Protein AF-A0A8X7XSI8-F1 (afdb_monomer_lite)

Foldseek 3Di:
DFPQVVVVVVVCVVPDPPPDDDDPPPPDPVLLVVLVVLLVDPCNLVVLLPDDLVSLLSNLVNCLVRRVLVSVLSSLVSDDDDPVSLVVVLVSCVVSVNLVVSLVSCVVNDPVVVVCVVPPDDPPVNVSVVVSSCSSVVD

Radius of gyration: 17.67 Å; chains: 1; bounding box: 54×29×42 Å

Sequence (139 aa):
MSGFFRDTLRGREQGVVMQSVEISDCDDVEVYLETLVLMYSHDLKRRLMDEDVSRVLALLKVSADIMFETGIESCLEAIPWSEDEEEKVVTQLSQLQLCDLAAEVLQRDHPWKIWSKEMKGTGDGEEKSLVWFSRVAGL

Structure (mmCIF, N/CA/C/O backbone):
data_AF-A0A8X7XSI8-F1
#
_entry.id   AF-A0A8X7XSI8-F1
#
loop_
_atom_site.group_PDB
_atom_site.id
_atom_site.type_symbol
_atom_site.label_atom_id
_atom_site.label_alt_id
_atom_site.label_comp_id
_atom_site.label_asym_id
_atom_site.label_entity_id
_atom_site.label_seq_id
_atom_site.pdbx_PDB_ins_code
_atom_site.Cartn_x
_atom_site.Cartn_y
_atom_site.Cartn_z
_atom_site.occupancy
_atom_site.B_iso_or_equiv
_atom_site.auth_seq_id
_atom_site.auth_comp_id
_atom_site.auth_asym_id
_atom_site.auth_atom_id
_atom_site.pdbx_PDB_model_num
ATOM 1 N N . MET A 1 1 ? -2.121 -6.749 11.995 1.00 72.31 1 MET A N 1
ATOM 2 C CA . MET A 1 1 ? -3.476 -6.170 12.183 1.00 72.31 1 MET A CA 1
ATOM 3 C C . MET A 1 1 ? -3.342 -4.660 12.087 1.00 72.31 1 MET A C 1
ATOM 5 O O . MET A 1 1 ? -2.449 -4.139 12.745 1.00 72.31 1 MET A O 1
ATOM 9 N N . SER A 1 2 ? -4.158 -3.992 11.266 1.00 89.31 2 SER A N 1
ATOM 10 C CA . SER A 1 2 ? -3.971 -2.566 10.949 1.00 89.31 2 SER A CA 1
ATOM 11 C C . SER A 1 2 ? -4.176 -1.652 12.168 1.00 89.31 2 SER A C 1
ATOM 13 O O . SER A 1 2 ? -4.970 -1.967 13.064 1.00 89.31 2 SER A O 1
ATOM 15 N N . GLY A 1 3 ? -3.430 -0.548 12.221 1.00 88.56 3 GLY A N 1
ATOM 16 C CA . GLY A 1 3 ? -3.555 0.498 13.237 1.00 88.56 3 GLY A CA 1
ATOM 17 C C . GLY A 1 3 ? -4.926 1.171 13.212 1.00 88.56 3 GLY A C 1
ATOM 18 O O . GLY A 1 3 ? -5.550 1.307 14.260 1.00 88.56 3 GLY A O 1
ATOM 19 N N . PHE A 1 4 ? -5.459 1.455 12.018 1.00 88.31 4 PHE A N 1
ATOM 20 C CA . PHE A 1 4 ? -6.766 2.099 11.846 1.00 88.31 4 PHE A CA 1
ATOM 21 C C . PHE A 1 4 ? -7.876 1.331 12.566 1.00 88.31 4 PHE A C 1
ATOM 23 O O . PHE A 1 4 ? -8.521 1.861 13.468 1.00 88.31 4 PHE A O 1
ATOM 30 N N . PHE A 1 5 ? -8.043 0.041 12.251 1.00 87.88 5 PHE A N 1
ATOM 31 C CA . PHE A 1 5 ? -9.082 -0.769 12.887 1.00 87.88 5 PHE A CA 1
ATOM 32 C C . PHE A 1 5 ? -8.853 -0.932 14.387 1.00 87.88 5 PHE A C 1
ATOM 34 O O . PHE A 1 5 ? -9.814 -0.988 15.152 1.00 87.88 5 PHE A O 1
ATOM 41 N N . ARG A 1 6 ? -7.593 -1.002 14.827 1.00 88.56 6 ARG A N 1
ATOM 42 C CA . ARG A 1 6 ? -7.248 -1.092 16.249 1.00 88.56 6 ARG A CA 1
ATOM 43 C C . ARG A 1 6 ? -7.723 0.143 17.008 1.00 88.56 6 ARG A C 1
ATOM 45 O O . ARG A 1 6 ? -8.341 -0.004 18.061 1.00 88.56 6 ARG A O 1
ATOM 52 N N . ASP A 1 7 ? -7.494 1.327 16.456 1.00 86.50 7 ASP A N 1
ATOM 53 C CA . ASP A 1 7 ? -7.888 2.592 17.070 1.00 86.50 7 ASP A CA 1
ATOM 54 C C . ASP A 1 7 ? -9.405 2.793 17.020 1.00 86.50 7 ASP A C 1
ATOM 56 O O . ASP A 1 7 ? -10.019 3.117 18.042 1.00 86.50 7 ASP A O 1
ATOM 60 N N . THR A 1 8 ? -10.039 2.484 15.883 1.00 81.75 8 THR A N 1
ATOM 61 C CA . THR A 1 8 ? -11.502 2.515 15.746 1.00 81.75 8 THR A CA 1
ATOM 62 C C . THR A 1 8 ? -12.183 1.571 16.741 1.00 81.75 8 THR A C 1
ATOM 64 O O . THR A 1 8 ? -13.152 1.950 17.400 1.00 81.75 8 THR A O 1
ATOM 67 N N . LEU A 1 9 ? -11.670 0.347 16.904 1.00 78.00 9 LEU A N 1
ATOM 68 C CA . LEU A 1 9 ? -12.235 -0.634 17.834 1.00 78.00 9 LEU A CA 1
ATOM 69 C C . LEU A 1 9 ? -11.950 -0.296 19.299 1.00 78.00 9 LEU A C 1
ATOM 71 O O . LEU A 1 9 ? -12.745 -0.664 20.159 1.00 78.00 9 LEU A O 1
ATOM 75 N N . ARG A 1 10 ? -10.860 0.409 19.610 1.00 76.75 10 ARG A N 1
ATOM 76 C CA . ARG A 1 10 ? -10.529 0.821 20.982 1.00 76.75 10 ARG A CA 1
ATOM 77 C C . ARG A 1 10 ? -11.396 1.983 21.475 1.00 76.75 10 ARG A C 1
ATOM 79 O O . ARG A 1 10 ? -11.729 2.028 22.657 1.00 76.75 10 ARG A O 1
ATOM 86 N N . GLY A 1 11 ? -11.878 2.851 20.579 1.00 64.69 11 GLY A N 1
ATOM 87 C CA . GLY A 1 11 ? -12.910 3.854 20.898 1.00 64.69 11 GLY A CA 1
ATOM 88 C C . GLY A 1 11 ? -14.207 3.256 21.480 1.00 64.69 11 GLY A C 1
ATOM 89 O O . GLY A 1 11 ? -14.965 3.940 22.166 1.00 64.69 11 GLY A O 1
ATOM 90 N N . ARG A 1 12 ? -14.425 1.949 21.286 1.00 61.91 12 ARG A N 1
ATOM 91 C CA . ARG A 1 12 ? -15.558 1.168 21.805 1.00 61.91 12 ARG A CA 1
ATOM 92 C C . ARG A 1 12 ? -15.554 0.998 23.328 1.00 61.91 12 ARG A C 1
ATOM 94 O O . ARG A 1 12 ? -16.616 0.792 23.912 1.00 61.91 12 ARG A O 1
ATOM 101 N N . GLU A 1 13 ? -14.397 1.117 23.986 1.00 55.78 13 GLU A N 1
ATOM 102 C CA . GLU A 1 13 ? -14.278 0.997 25.451 1.00 55.78 13 GLU A CA 1
ATOM 103 C C . GLU A 1 13 ? -14.940 2.169 26.208 1.00 55.78 13 GLU A C 1
ATOM 105 O O . GLU A 1 13 ? -15.130 2.090 27.419 1.00 55.78 13 GLU A O 1
ATOM 110 N N . GLN A 1 14 ? -15.368 3.226 25.502 1.00 60.00 14 GLN A N 1
ATOM 111 C CA . GLN A 1 14 ? -16.058 4.397 26.066 1.00 60.00 14 GLN A CA 1
ATOM 112 C C . GLN A 1 14 ? -17.600 4.334 25.969 1.00 60.00 14 GLN A C 1
ATOM 114 O O . GLN A 1 14 ? -18.277 5.322 26.242 1.00 60.00 14 GLN A O 1
ATOM 119 N N . GLY A 1 15 ? -18.182 3.176 25.625 1.00 58.47 15 GLY A N 1
ATOM 120 C CA . GLY A 1 15 ? -19.627 2.921 25.761 1.00 58.47 15 GLY A CA 1
ATOM 121 C C . GLY A 1 15 ? -20.488 3.151 24.512 1.00 58.47 15 GLY A C 1
ATOM 122 O O . GLY A 1 15 ? -21.701 2.958 24.576 1.00 58.47 15 GLY A O 1
ATOM 123 N N . VAL A 1 16 ? -19.892 3.489 23.364 1.00 58.94 16 VAL A N 1
ATOM 124 C CA . VAL A 1 16 ? -20.581 3.508 22.061 1.00 58.94 16 VAL A CA 1
ATOM 125 C C . VAL A 1 16 ? -20.194 2.254 21.279 1.00 58.94 16 VAL A C 1
ATOM 127 O O . VAL A 1 16 ? -19.040 2.072 20.893 1.00 58.94 16 VAL A O 1
ATOM 130 N N . VAL A 1 17 ? -21.154 1.356 21.041 1.00 59.78 17 VAL A N 1
ATOM 131 C CA . VAL A 1 17 ? -20.936 0.176 20.193 1.00 59.78 17 VAL A CA 1
ATOM 132 C C . VAL A 1 17 ? -21.081 0.597 18.735 1.00 59.78 17 VAL A C 1
ATOM 134 O O . VAL A 1 17 ? -22.171 0.560 18.173 1.00 59.78 17 VAL A O 1
ATOM 137 N N . MET A 1 18 ? -19.976 0.994 18.113 1.00 60.19 18 MET A N 1
ATOM 138 C CA . MET A 1 18 ? -19.922 1.169 16.664 1.00 60.19 18 MET A CA 1
ATOM 139 C C . MET A 1 18 ? -19.936 -0.231 16.020 1.00 60.19 18 MET A C 1
ATOM 141 O O . MET A 1 18 ? -18.991 -1.002 16.177 1.00 60.19 18 MET A O 1
ATOM 145 N N . GLN A 1 19 ? -21.056 -0.613 15.392 1.00 68.94 19 GLN A N 1
ATOM 146 C CA . GLN A 1 19 ? -21.213 -1.912 14.710 1.00 68.94 19 GLN A CA 1
ATOM 147 C C . GLN A 1 19 ? -20.704 -1.897 13.261 1.00 68.94 19 GLN A C 1
ATOM 149 O O . GLN A 1 19 ? -20.632 -2.947 12.628 1.00 68.94 19 GLN A O 1
ATOM 154 N N . SER A 1 20 ? -20.345 -0.723 12.748 1.00 75.19 20 SER A N 1
ATOM 155 C CA . SER A 1 20 ? -19.885 -0.503 11.380 1.00 75.19 20 SER A CA 1
ATOM 156 C C . SER A 1 20 ? -18.744 0.509 11.365 1.00 75.19 20 SER A C 1
ATOM 158 O O . SER A 1 20 ? -18.755 1.464 12.142 1.00 75.19 20 SER A O 1
ATOM 160 N N . VAL A 1 21 ? -17.785 0.303 10.466 1.00 81.88 21 VAL A N 1
ATOM 161 C CA . VAL A 1 21 ? -16.707 1.251 10.167 1.00 81.88 21 VAL A CA 1
ATOM 162 C C . VAL A 1 21 ? -16.934 1.752 8.748 1.00 81.88 21 VAL A C 1
ATOM 164 O O . VAL A 1 21 ? -17.107 0.944 7.838 1.00 81.88 21 VAL A O 1
ATOM 167 N N . GLU A 1 22 ? -16.994 3.069 8.581 1.00 85.19 22 GLU A N 1
ATOM 168 C CA . GLU A 1 22 ? -17.127 3.715 7.277 1.00 85.19 22 GLU A CA 1
ATOM 169 C C . GLU A 1 22 ? -15.743 4.097 6.749 1.00 85.19 22 GLU A C 1
ATOM 171 O O . GLU A 1 22 ? -14.881 4.529 7.515 1.00 85.19 22 GLU A O 1
ATOM 176 N N . ILE A 1 23 ? -15.537 3.920 5.444 1.00 85.69 23 ILE A N 1
ATOM 177 C CA . ILE A 1 23 ? -14.312 4.300 4.738 1.00 85.69 23 ILE A CA 1
ATOM 178 C C . ILE A 1 23 ? -14.718 5.363 3.723 1.00 85.69 23 ILE A C 1
ATOM 180 O O . ILE A 1 23 ? -15.297 5.045 2.686 1.00 85.69 23 ILE A O 1
ATOM 184 N N . SER A 1 24 ? -14.480 6.625 4.065 1.00 78.75 24 SER A N 1
ATOM 185 C CA . SER A 1 24 ? -14.989 7.767 3.299 1.00 78.75 24 SER A CA 1
ATOM 186 C C . SER A 1 24 ? -14.185 8.066 2.027 1.00 78.75 24 SER A C 1
ATOM 188 O O . SER A 1 24 ? -14.763 8.558 1.064 1.00 78.75 24 SER A O 1
ATOM 190 N N . ASP A 1 25 ? -12.901 7.699 1.987 1.00 80.56 25 ASP A N 1
ATOM 191 C CA . ASP A 1 25 ? -11.973 7.992 0.882 1.00 80.56 25 ASP A CA 1
ATOM 192 C C . ASP A 1 25 ? -11.554 6.712 0.127 1.00 80.56 25 ASP A C 1
ATOM 194 O O . ASP A 1 25 ? -10.377 6.449 -0.113 1.00 80.56 25 ASP A O 1
ATOM 198 N N . CYS A 1 26 ? -12.523 5.851 -0.203 1.00 88.38 26 CYS A N 1
ATOM 199 C CA . CYS A 1 26 ? -12.268 4.620 -0.957 1.00 88.38 26 CYS A CA 1
ATOM 200 C C . CYS A 1 26 ? -12.367 4.871 -2.469 1.00 88.38 26 CYS A C 1
ATOM 202 O O . CYS A 1 26 ? -13.460 4.851 -3.036 1.00 88.38 26 CYS A O 1
ATOM 204 N N . ASP A 1 27 ? -11.221 5.082 -3.118 1.00 87.38 27 ASP A N 1
ATOM 205 C CA . ASP A 1 27 ? -11.154 5.285 -4.574 1.00 87.38 27 ASP A CA 1
ATOM 206 C C . ASP A 1 27 ? -11.436 3.998 -5.368 1.00 87.38 27 ASP A C 1
ATOM 208 O O . ASP A 1 27 ? -12.035 4.038 -6.443 1.00 87.38 27 ASP A O 1
ATOM 212 N N . ASP A 1 28 ? -11.000 2.851 -4.842 1.00 93.00 28 ASP A N 1
ATOM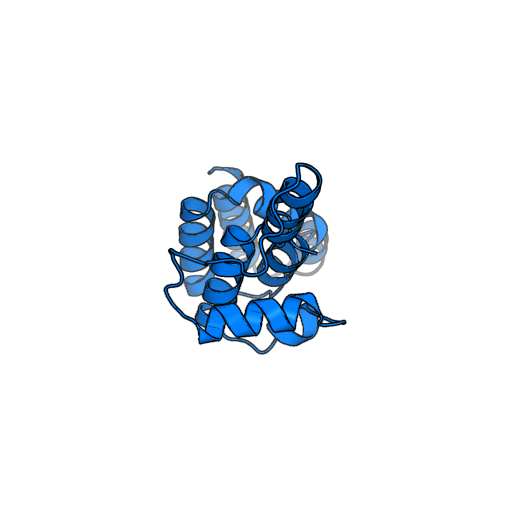 213 C CA . ASP A 1 28 ? -11.125 1.543 -5.484 1.00 93.00 28 ASP A CA 1
ATOM 214 C C . ASP A 1 28 ? -11.483 0.471 -4.444 1.00 93.00 28 ASP A C 1
ATOM 216 O O . ASP A 1 28 ? -10.674 0.065 -3.601 1.00 93.00 28 ASP A O 1
ATOM 220 N N . VAL A 1 29 ? -12.730 0.004 -4.516 1.00 93.56 29 VAL A N 1
ATOM 221 C CA . VAL A 1 29 ? -13.276 -1.002 -3.599 1.00 93.56 29 VAL A CA 1
ATOM 222 C C . VAL A 1 29 ? -12.605 -2.362 -3.794 1.00 93.56 29 VAL A C 1
ATOM 224 O O . VAL A 1 29 ? -12.446 -3.102 -2.823 1.00 93.56 29 VAL A O 1
ATOM 227 N N . GLU A 1 30 ? -12.185 -2.710 -5.011 1.00 95.00 30 GLU A N 1
ATOM 228 C CA . GLU A 1 30 ? -11.542 -3.997 -5.286 1.00 95.00 30 GLU A CA 1
ATOM 229 C C . GLU A 1 30 ? -10.141 -4.049 -4.671 1.00 95.00 30 GLU A C 1
ATOM 231 O O . GLU A 1 30 ? -9.785 -5.041 -4.034 1.00 95.00 30 GLU A O 1
ATOM 236 N N . VAL A 1 31 ? -9.368 -2.964 -4.788 1.00 95.56 31 VAL A N 1
ATOM 237 C CA . VAL A 1 31 ? -8.065 -2.821 -4.109 1.00 95.56 31 VAL A CA 1
ATOM 238 C C . VAL A 1 31 ? -8.243 -2.861 -2.591 1.00 95.56 31 VAL A C 1
ATOM 240 O O . VAL A 1 31 ? -7.462 -3.508 -1.885 1.00 95.56 31 VAL A O 1
ATOM 243 N N . TYR A 1 32 ? -9.288 -2.207 -2.073 1.00 94.88 32 TYR A N 1
ATOM 244 C CA . TYR A 1 32 ? -9.556 -2.192 -0.639 1.00 94.88 32 TYR A CA 1
ATOM 245 C C . TYR A 1 32 ? -9.878 -3.584 -0.100 1.00 94.88 32 TYR A C 1
ATOM 247 O O . TYR A 1 32 ? -9.269 -4.044 0.869 1.00 94.88 32 TYR A O 1
ATOM 255 N N . LEU A 1 33 ? -10.805 -4.285 -0.754 1.00 94.44 33 LEU A N 1
ATOM 256 C CA . LEU A 1 33 ? -11.160 -5.654 -0.396 1.00 94.44 33 LEU A CA 1
ATOM 257 C C . LEU A 1 33 ? -9.956 -6.586 -0.505 1.00 94.44 33 LEU A C 1
ATOM 259 O O . LEU A 1 33 ? -9.745 -7.404 0.389 1.00 94.44 33 LEU A O 1
ATOM 263 N N . GLU A 1 34 ? -9.138 -6.449 -1.547 1.00 95.00 34 GLU A N 1
ATOM 264 C CA . GLU A 1 34 ? -7.924 -7.249 -1.652 1.00 95.00 34 GLU A CA 1
ATOM 265 C C . GLU A 1 34 ? -6.953 -6.971 -0.502 1.00 95.00 34 GLU A C 1
ATOM 267 O O . GLU A 1 34 ? -6.425 -7.917 0.084 1.00 95.00 34 GLU A O 1
ATOM 272 N N . THR A 1 35 ? -6.775 -5.709 -0.110 1.00 95.62 35 THR A N 1
ATOM 273 C CA . THR A 1 35 ? -5.946 -5.351 1.048 1.00 95.62 35 THR A CA 1
ATOM 274 C C . THR A 1 35 ? -6.467 -6.000 2.330 1.00 95.62 35 THR A C 1
ATOM 276 O O . THR A 1 35 ? -5.685 -6.547 3.111 1.00 95.62 35 THR A O 1
ATOM 279 N N . LEU A 1 36 ? -7.789 -6.048 2.529 1.00 94.06 36 LEU A N 1
ATOM 280 C CA . LEU A 1 36 ? -8.371 -6.791 3.649 1.00 94.06 36 LEU A CA 1
ATOM 281 C C . LEU A 1 36 ? -8.043 -8.285 3.575 1.00 94.06 36 LEU A C 1
ATOM 283 O O . LEU A 1 36 ? -7.710 -8.879 4.595 1.00 94.06 36 LEU A O 1
ATOM 287 N N . VAL A 1 37 ? -8.088 -8.905 2.394 1.00 93.75 37 VAL A N 1
ATOM 288 C CA . VAL A 1 37 ? -7.690 -10.315 2.229 1.00 93.75 37 VAL A CA 1
ATOM 289 C C . VAL A 1 37 ? -6.191 -10.498 2.505 1.00 93.75 37 VAL A C 1
ATOM 291 O O . VAL A 1 37 ? -5.790 -11.484 3.131 1.00 93.75 37 VAL A O 1
ATOM 294 N N . LEU A 1 38 ? -5.348 -9.549 2.088 1.00 93.19 38 LEU A N 1
ATOM 295 C CA . LEU A 1 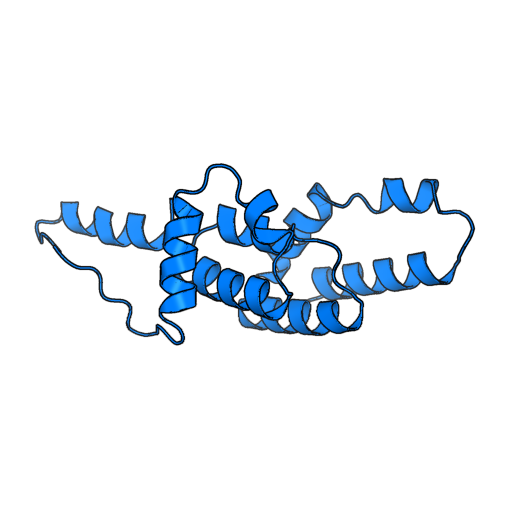38 ? -3.916 -9.545 2.392 1.00 93.19 38 LEU A CA 1
ATOM 296 C C . LEU A 1 38 ? -3.671 -9.529 3.904 1.00 93.19 38 LEU A C 1
ATOM 298 O O . LEU A 1 38 ? -2.862 -10.316 4.384 1.00 93.19 38 LEU A O 1
ATOM 302 N N . MET A 1 39 ? -4.434 -8.762 4.686 1.00 93.94 39 MET A N 1
ATOM 303 C CA . MET A 1 39 ? -4.292 -8.729 6.151 1.00 93.94 39 MET A CA 1
ATOM 304 C C . MET A 1 39 ? -4.448 -10.095 6.845 1.00 93.94 39 MET A C 1
ATOM 306 O O . MET A 1 39 ? -3.956 -10.260 7.963 1.00 93.94 39 MET A O 1
ATOM 310 N N . TYR A 1 40 ? -5.119 -11.059 6.208 1.00 91.50 40 TYR A N 1
ATOM 311 C CA . TYR A 1 40 ? -5.282 -12.433 6.703 1.00 91.50 40 TYR A CA 1
ATOM 312 C C . TYR A 1 40 ? -4.432 -13.459 5.940 1.00 91.50 40 TYR A C 1
ATOM 314 O O . TYR A 1 40 ? -4.517 -14.659 6.205 1.00 91.50 40 TYR A O 1
ATOM 322 N N . SER A 1 41 ? -3.617 -13.012 4.985 1.00 90.94 41 SER A N 1
ATOM 323 C CA . SER A 1 41 ? -2.750 -13.879 4.195 1.00 90.94 41 SER A CA 1
ATOM 324 C C . SER A 1 41 ? -1.516 -14.290 5.002 1.00 90.94 41 SER A C 1
ATOM 326 O O . SER A 1 41 ? -0.875 -13.469 5.649 1.00 90.94 41 SER A O 1
ATOM 328 N N . HIS A 1 42 ? -1.168 -15.577 4.947 1.00 87.75 42 HIS A N 1
ATOM 329 C CA . HIS A 1 42 ? -0.011 -16.128 5.665 1.00 87.75 42 HIS A CA 1
ATOM 330 C C . HIS A 1 42 ? 1.331 -15.798 4.982 1.00 87.75 42 HIS A C 1
ATOM 332 O O . HIS A 1 42 ? 2.378 -15.852 5.618 1.00 87.75 42 HIS A O 1
ATOM 338 N N . ASP A 1 43 ? 1.311 -15.484 3.685 1.00 88.88 43 ASP A N 1
ATOM 339 C CA . ASP A 1 43 ? 2.506 -15.185 2.891 1.00 88.88 43 ASP A CA 1
ATOM 340 C C . ASP A 1 43 ? 2.209 -14.037 1.916 1.00 88.88 43 ASP A C 1
ATOM 342 O O . ASP A 1 43 ? 1.746 -14.243 0.793 1.00 88.88 43 ASP A O 1
ATOM 346 N N . LEU A 1 44 ? 2.395 -12.808 2.403 1.00 90.88 44 LEU A N 1
ATOM 347 C CA . LEU A 1 44 ? 2.147 -11.572 1.655 1.00 90.88 44 LEU A CA 1
ATOM 348 C C . LEU A 1 44 ? 3.116 -11.415 0.491 1.00 90.88 44 LEU A C 1
ATOM 350 O O . LEU A 1 44 ? 2.697 -11.125 -0.626 1.00 90.88 44 LEU A O 1
ATOM 354 N N . LYS A 1 45 ? 4.402 -11.659 0.752 1.00 83.69 45 LYS A N 1
ATOM 355 C CA . LYS A 1 45 ? 5.467 -11.507 -0.234 1.00 83.69 45 LYS A CA 1
ATOM 356 C C . LYS A 1 45 ? 5.185 -12.366 -1.456 1.00 83.69 45 LYS A C 1
ATOM 358 O O . LYS A 1 45 ? 5.172 -11.857 -2.569 1.00 83.69 45 LYS A O 1
ATOM 363 N N . ARG A 1 46 ? 4.838 -13.641 -1.252 1.00 87.31 46 ARG A N 1
ATOM 364 C CA . ARG A 1 46 ? 4.470 -14.530 -2.357 1.00 87.31 46 ARG A CA 1
ATOM 365 C C . ARG A 1 46 ? 3.269 -14.049 -3.157 1.00 87.31 46 ARG A C 1
ATOM 367 O O . ARG A 1 46 ? 3.251 -14.253 -4.362 1.00 87.31 46 ARG A O 1
ATOM 374 N N . ARG A 1 47 ? 2.277 -13.441 -2.507 1.00 89.94 47 ARG A N 1
ATOM 375 C CA . ARG A 1 47 ? 1.111 -12.902 -3.214 1.00 89.94 47 ARG A CA 1
ATOM 376 C C . ARG A 1 47 ? 1.443 -11.675 -4.055 1.00 89.94 47 ARG A C 1
ATOM 378 O O . ARG A 1 47 ? 0.789 -11.481 -5.063 1.00 89.94 47 ARG A O 1
ATOM 385 N N . LEU A 1 48 ? 2.424 -10.878 -3.642 1.00 90.38 48 LEU A N 1
ATOM 386 C CA . LEU A 1 48 ? 2.794 -9.633 -4.317 1.00 90.38 48 LEU A CA 1
ATOM 387 C C . LEU A 1 48 ? 3.855 -9.828 -5.410 1.00 90.38 48 LEU A C 1
ATOM 389 O O . LEU A 1 48 ? 3.940 -9.001 -6.306 1.00 90.38 48 LEU A O 1
ATOM 393 N N . MET A 1 49 ? 4.647 -10.907 -5.362 1.00 83.19 49 MET A N 1
ATOM 394 C CA . MET A 1 49 ? 5.727 -11.161 -6.333 1.00 83.19 49 MET A CA 1
ATOM 395 C C . MET A 1 49 ? 5.260 -11.289 -7.792 1.00 83.19 49 MET A C 1
ATOM 397 O O . MET A 1 49 ? 6.050 -11.012 -8.689 1.00 83.19 49 MET A O 1
ATOM 401 N N . ASP A 1 50 ? 4.023 -11.733 -8.030 1.00 82.44 50 ASP A N 1
ATOM 402 C CA . ASP A 1 50 ? 3.484 -11.947 -9.383 1.00 82.44 50 ASP A CA 1
ATOM 403 C C . ASP A 1 50 ? 2.605 -10.774 -9.870 1.00 82.44 50 ASP A C 1
ATOM 405 O O . ASP A 1 50 ? 2.072 -10.823 -10.980 1.00 82.44 50 ASP A O 1
ATOM 409 N N . GLU A 1 51 ? 2.438 -9.730 -9.052 1.00 89.44 51 GLU A N 1
ATOM 410 C CA . GLU A 1 51 ? 1.606 -8.568 -9.371 1.00 89.44 51 GLU A CA 1
ATOM 411 C C . GLU A 1 51 ? 2.388 -7.502 -10.145 1.00 89.44 51 GLU A C 1
ATOM 413 O O . GLU A 1 51 ? 3.591 -7.315 -9.955 1.00 89.44 51 GLU A O 1
ATOM 418 N N . ASP A 1 52 ? 1.698 -6.758 -11.012 1.00 89.06 52 ASP A N 1
ATOM 419 C CA . ASP A 1 52 ? 2.315 -5.632 -11.707 1.00 89.06 52 ASP A CA 1
ATOM 420 C C . ASP A 1 52 ? 2.509 -4.425 -10.774 1.00 89.06 52 ASP A C 1
ATOM 422 O O . ASP A 1 52 ? 1.819 -4.259 -9.764 1.00 89.06 52 ASP A O 1
ATOM 426 N N . VAL A 1 53 ? 3.427 -3.527 -11.137 1.00 87.88 53 VAL A N 1
ATOM 427 C CA . VAL A 1 53 ? 3.769 -2.368 -10.299 1.00 87.88 53 VAL A CA 1
ATOM 428 C C . VAL A 1 53 ? 2.572 -1.469 -10.021 1.00 87.88 53 VAL A C 1
ATOM 430 O O . VAL A 1 53 ? 2.443 -0.963 -8.909 1.00 87.88 53 VAL A O 1
ATOM 433 N N . SER A 1 54 ? 1.659 -1.291 -10.976 1.00 91.12 54 SER A N 1
ATOM 434 C CA . SER A 1 54 ? 0.463 -0.472 -10.747 1.00 91.12 54 SER A CA 1
ATOM 435 C C . SER A 1 54 ? -0.424 -1.114 -9.684 1.00 91.12 54 SER A C 1
ATOM 437 O O . SER A 1 54 ? -0.968 -0.408 -8.831 1.00 91.12 54 SER A O 1
ATOM 439 N N . ARG A 1 55 ? -0.534 -2.450 -9.694 1.00 92.88 55 ARG A N 1
ATOM 440 C CA . ARG A 1 55 ? -1.290 -3.186 -8.681 1.00 92.88 55 ARG A CA 1
ATOM 441 C C . ARG A 1 55 ? -0.635 -3.109 -7.307 1.00 92.88 55 ARG A C 1
ATOM 443 O O . ARG A 1 55 ? -1.318 -2.764 -6.343 1.00 92.88 55 ARG A O 1
ATOM 450 N N . VAL A 1 56 ? 0.674 -3.345 -7.214 1.00 93.19 56 VAL A N 1
ATOM 451 C CA . VAL A 1 56 ? 1.428 -3.226 -5.952 1.00 93.19 56 VAL A CA 1
ATOM 452 C C . VAL A 1 56 ? 1.304 -1.817 -5.371 1.00 93.19 56 VAL A C 1
ATOM 454 O O . VAL A 1 56 ? 1.067 -1.654 -4.177 1.00 93.19 56 VAL A O 1
ATOM 457 N N . LEU A 1 57 ? 1.385 -0.788 -6.212 1.00 92.94 57 LEU A N 1
ATOM 458 C CA . LEU A 1 57 ? 1.224 0.602 -5.799 1.00 92.94 57 LEU A CA 1
ATOM 459 C C . LEU A 1 57 ? -0.198 0.925 -5.320 1.00 92.94 57 LEU A C 1
ATOM 461 O O . LEU A 1 57 ? -0.363 1.658 -4.342 1.00 92.94 57 LEU A O 1
ATOM 465 N N . ALA A 1 58 ? -1.232 0.370 -5.951 1.00 94.69 58 ALA A N 1
ATOM 466 C CA . ALA A 1 58 ? -2.605 0.525 -5.472 1.00 94.69 58 ALA A CA 1
ATOM 467 C C . ALA A 1 58 ? -2.786 -0.106 -4.078 1.00 94.69 58 ALA A C 1
ATOM 469 O O . ALA A 1 58 ? -3.343 0.521 -3.174 1.00 94.69 58 ALA A O 1
ATOM 470 N N . LEU A 1 59 ? -2.248 -1.312 -3.877 1.00 95.44 59 LEU A N 1
ATOM 471 C CA . LEU A 1 59 ? -2.276 -2.015 -2.590 1.00 95.44 59 LEU A CA 1
ATOM 472 C C . LEU A 1 59 ? -1.453 -1.289 -1.515 1.00 95.44 59 LEU A C 1
ATOM 474 O O . LEU A 1 59 ? -1.881 -1.214 -0.361 1.00 95.44 59 LEU A O 1
ATOM 478 N N . LEU A 1 60 ? -0.308 -0.707 -1.885 1.00 94.62 60 LEU A N 1
ATOM 479 C CA . LEU A 1 60 ? 0.524 0.114 -1.004 1.00 94.62 60 LEU A CA 1
ATOM 480 C C . LEU A 1 60 ? -0.244 1.336 -0.491 1.00 94.62 60 LEU A C 1
ATOM 482 O O . LEU A 1 60 ? -0.198 1.613 0.706 1.00 94.62 60 LEU A O 1
ATOM 486 N N . LYS A 1 61 ? -0.974 2.037 -1.371 1.00 94.25 61 LYS A N 1
ATOM 487 C CA . LYS A 1 61 ? -1.788 3.201 -0.988 1.00 94.25 61 LYS A CA 1
ATOM 488 C C . LYS A 1 61 ? -2.810 2.822 0.082 1.00 94.25 61 LYS A C 1
ATOM 490 O O . LYS A 1 61 ? -2.792 3.396 1.165 1.00 94.25 61 LYS A O 1
ATOM 495 N N . VAL A 1 62 ? -3.631 1.801 -0.174 1.00 95.44 62 VAL A N 1
ATOM 496 C CA . VAL A 1 62 ? -4.639 1.373 0.807 1.00 95.44 62 VAL A CA 1
ATOM 497 C C . VAL A 1 62 ? -3.984 0.862 2.090 1.00 95.44 62 VAL A C 1
ATOM 499 O O . VAL A 1 62 ? -4.478 1.139 3.181 1.00 95.44 62 VAL A O 1
ATOM 502 N N . SER A 1 63 ? -2.858 0.148 1.987 1.00 95.12 63 SER A N 1
ATOM 503 C CA . SER A 1 63 ? -2.104 -0.314 3.158 1.00 95.12 63 SER A CA 1
ATOM 504 C C . SER A 1 63 ? -1.619 0.854 4.019 1.00 95.12 63 SER A C 1
ATOM 506 O O . SER A 1 63 ? -1.674 0.754 5.244 1.00 95.12 63 SER A O 1
ATOM 508 N N . ALA A 1 64 ? -1.200 1.966 3.411 1.00 93.50 64 ALA A N 1
ATOM 509 C CA . ALA A 1 64 ? -0.862 3.194 4.124 1.00 93.50 64 ALA A CA 1
ATOM 510 C C . ALA A 1 64 ? -2.098 3.826 4.784 1.00 93.50 64 ALA A C 1
ATOM 512 O O . ALA A 1 64 ? -2.069 4.094 5.986 1.00 93.50 64 ALA A O 1
ATOM 513 N N . ASP A 1 65 ? -3.202 3.962 4.043 1.00 92.00 65 ASP A N 1
ATOM 514 C CA . ASP A 1 65 ? -4.442 4.592 4.520 1.00 92.00 65 ASP A CA 1
ATOM 515 C C . ASP A 1 65 ? -5.026 3.882 5.752 1.00 92.00 65 ASP A C 1
ATOM 517 O O . ASP A 1 65 ? -5.514 4.519 6.687 1.00 92.00 65 ASP A O 1
ATOM 521 N N . ILE A 1 66 ? -4.942 2.547 5.796 1.00 92.62 66 ILE A N 1
ATOM 522 C CA . ILE A 1 66 ? -5.417 1.762 6.943 1.00 92.62 66 ILE A CA 1
ATOM 523 C C . ILE A 1 66 ? -4.332 1.513 7.998 1.00 92.62 66 ILE A C 1
ATOM 525 O O . ILE A 1 66 ? -4.598 0.807 8.975 1.00 92.62 66 ILE A O 1
ATOM 529 N N . MET A 1 67 ? -3.121 2.054 7.838 1.00 93.31 67 MET A N 1
ATOM 530 C CA . MET A 1 67 ? -1.966 1.787 8.705 1.00 93.31 67 MET A CA 1
ATOM 531 C C . MET A 1 67 ? -1.706 0.278 8.863 1.00 93.31 67 MET A C 1
ATOM 533 O O . MET A 1 67 ? -1.751 -0.279 9.959 1.00 93.31 67 MET A O 1
ATOM 537 N N . PHE A 1 68 ? -1.549 -0.433 7.748 1.00 94.88 68 PHE A N 1
ATOM 538 C CA . PHE A 1 68 ? -1.182 -1.846 7.705 1.00 94.88 68 PHE A CA 1
ATOM 539 C C . PHE A 1 68 ? 0.316 -1.989 7.412 1.00 94.88 68 PHE A C 1
ATOM 541 O O . PHE A 1 68 ? 0.721 -2.248 6.282 1.00 94.88 68 PHE A O 1
ATOM 548 N N . GLU A 1 69 ? 1.144 -1.857 8.449 1.00 92.69 69 GLU A N 1
ATOM 549 C CA . GLU A 1 69 ? 2.605 -1.735 8.332 1.00 92.69 69 GLU A CA 1
ATOM 550 C C . GLU A 1 69 ? 3.245 -2.946 7.645 1.00 92.69 69 GLU A C 1
ATOM 552 O O . GLU A 1 69 ? 4.042 -2.791 6.728 1.00 92.69 69 GLU A O 1
ATOM 557 N N . THR A 1 70 ? 2.824 -4.166 7.997 1.00 93.19 70 THR A N 1
ATOM 558 C CA . THR A 1 70 ? 3.323 -5.388 7.339 1.00 93.19 70 THR A CA 1
ATOM 559 C C . THR A 1 70 ? 2.995 -5.417 5.842 1.00 93.19 70 THR A C 1
ATOM 561 O O . THR A 1 70 ? 3.776 -5.946 5.053 1.00 93.19 70 THR A O 1
ATOM 564 N N . GLY A 1 71 ? 1.851 -4.855 5.440 1.00 93.69 71 GLY A N 1
ATOM 565 C CA . GLY A 1 71 ? 1.479 -4.709 4.034 1.00 93.69 71 GLY A CA 1
ATOM 566 C C . GLY A 1 71 ? 2.346 -3.681 3.318 1.00 93.69 71 GLY A C 1
ATOM 567 O O . GLY A 1 71 ? 2.809 -3.959 2.216 1.00 93.69 71 GLY A O 1
ATOM 568 N N . ILE A 1 72 ? 2.625 -2.547 3.969 1.00 93.19 72 ILE A N 1
ATOM 569 C CA . ILE A 1 72 ? 3.531 -1.511 3.454 1.00 93.19 72 ILE A CA 1
ATOM 570 C C . ILE A 1 72 ? 4.924 -2.100 3.209 1.00 93.19 72 ILE A C 1
ATOM 572 O O . ILE A 1 72 ? 5.426 -2.016 2.090 1.00 93.19 72 ILE A O 1
ATOM 576 N N . GLU A 1 73 ? 5.509 -2.764 4.212 1.00 90.31 73 GLU A N 1
ATOM 577 C CA . GLU A 1 73 ? 6.811 -3.433 4.080 1.00 90.31 73 GLU A CA 1
ATOM 578 C C . GLU A 1 73 ? 6.791 -4.468 2.943 1.00 90.31 73 GLU A C 1
ATOM 580 O O . GLU A 1 73 ? 7.648 -4.443 2.065 1.00 90.31 73 GLU A O 1
ATOM 585 N N . SER A 1 74 ? 5.765 -5.324 2.885 1.00 90.69 74 SER A N 1
ATOM 586 C CA . SER A 1 74 ? 5.684 -6.375 1.859 1.00 90.69 74 SER A CA 1
ATOM 587 C C . SER A 1 74 ? 5.543 -5.822 0.435 1.00 90.69 74 SER A C 1
ATOM 589 O O . SER A 1 74 ? 6.080 -6.415 -0.498 1.00 90.69 74 SER A O 1
ATOM 591 N N . CYS A 1 75 ? 4.841 -4.699 0.248 1.00 91.38 75 CYS A N 1
ATOM 592 C CA . CYS A 1 75 ? 4.729 -4.035 -1.057 1.00 91.38 75 CYS A CA 1
ATOM 593 C C . CYS A 1 75 ? 6.066 -3.430 -1.498 1.00 91.38 75 CYS A C 1
ATOM 595 O O . CYS A 1 75 ? 6.412 -3.495 -2.674 1.00 91.38 75 CYS A O 1
ATOM 597 N N . LEU A 1 76 ? 6.831 -2.876 -0.555 1.00 86.19 76 LEU A N 1
ATOM 598 C CA . LEU A 1 76 ? 8.172 -2.339 -0.796 1.00 86.19 76 LEU A CA 1
ATOM 599 C C . LEU A 1 76 ? 9.212 -3.437 -1.062 1.00 86.19 76 LEU A C 1
ATOM 601 O O . LEU A 1 76 ? 10.234 -3.195 -1.692 1.00 86.19 76 LEU A O 1
ATOM 605 N N . GLU A 1 77 ? 8.962 -4.657 -0.601 1.00 83.44 77 GLU A N 1
ATOM 606 C CA . GLU A 1 77 ? 9.840 -5.802 -0.836 1.00 83.44 77 GLU A CA 1
ATOM 607 C C . GLU A 1 77 ? 9.545 -6.567 -2.140 1.00 83.44 77 GLU A C 1
ATOM 609 O O . GLU A 1 77 ? 10.247 -7.537 -2.437 1.00 83.44 77 GLU A O 1
ATOM 614 N N . ALA A 1 78 ? 8.529 -6.178 -2.920 1.00 79.62 78 ALA A N 1
ATOM 615 C CA . ALA A 1 78 ? 8.084 -6.882 -4.135 1.00 79.62 78 ALA A CA 1
ATOM 616 C C . ALA A 1 78 ? 9.026 -6.699 -5.361 1.00 79.62 78 ALA A C 1
ATOM 618 O O . ALA A 1 78 ? 8.584 -6.581 -6.497 1.00 79.62 78 ALA A O 1
ATOM 619 N N . ILE A 1 79 ? 10.338 -6.660 -5.122 1.00 60.81 79 ILE A N 1
ATOM 620 C CA . ILE A 1 79 ? 11.431 -6.305 -6.049 1.00 60.81 79 ILE A CA 1
ATOM 621 C C . ILE A 1 79 ? 11.714 -7.435 -7.071 1.00 60.81 79 ILE A C 1
ATOM 623 O O . ILE A 1 79 ? 11.624 -8.610 -6.697 1.00 60.81 79 ILE A O 1
ATOM 627 N N . PRO A 1 80 ? 12.111 -7.124 -8.336 1.00 67.56 80 PRO A N 1
ATOM 628 C CA . PRO A 1 80 ? 12.814 -5.912 -8.769 1.00 67.56 80 PRO A CA 1
ATOM 629 C C . PRO A 1 80 ? 12.078 -5.067 -9.803 1.00 67.56 80 PRO A C 1
ATOM 631 O O . PRO A 1 80 ? 11.952 -5.447 -10.967 1.00 67.56 80 PRO A O 1
ATOM 634 N N . TRP A 1 81 ? 11.682 -3.872 -9.374 1.00 73.94 81 TRP A N 1
ATOM 635 C CA . TRP A 1 81 ? 11.162 -2.841 -10.262 1.00 73.94 81 TRP A CA 1
ATOM 636 C C . TRP A 1 81 ? 12.223 -2.433 -11.285 1.00 73.94 81 TRP A C 1
ATOM 638 O O . TRP A 1 81 ? 13.411 -2.333 -10.976 1.00 73.94 81 TRP A O 1
ATOM 648 N N . SER A 1 82 ? 11.788 -2.203 -12.515 1.00 76.19 82 SER A N 1
ATOM 649 C CA . SER A 1 82 ? 12.614 -1.579 -13.543 1.00 76.19 82 SER A CA 1
ATOM 650 C C . SER A 1 82 ? 12.843 -0.090 -13.250 1.00 76.19 82 SER A C 1
ATOM 652 O O . SER A 1 82 ? 12.109 0.528 -12.484 1.00 76.19 82 SER A O 1
ATOM 654 N N . GLU A 1 83 ? 13.830 0.518 -13.909 1.00 73.44 83 GLU A N 1
ATOM 655 C CA . GLU A 1 83 ? 14.156 1.951 -13.773 1.00 73.44 83 GLU A CA 1
ATOM 656 C C . GLU A 1 83 ? 12.940 2.867 -14.037 1.00 73.44 83 GLU A C 1
ATOM 658 O O . GLU A 1 83 ? 12.722 3.847 -13.325 1.00 73.44 83 GLU A O 1
ATOM 663 N N . ASP A 1 84 ? 12.088 2.509 -15.006 1.00 78.00 84 ASP A N 1
ATOM 664 C CA . ASP A 1 84 ? 10.858 3.254 -15.322 1.00 78.00 84 ASP A CA 1
ATOM 665 C C . ASP A 1 84 ? 9.782 3.123 -14.225 1.00 78.00 84 ASP A C 1
ATOM 667 O O . ASP A 1 84 ? 8.916 3.988 -14.057 1.00 78.00 84 ASP A O 1
ATOM 671 N N . GLU A 1 85 ? 9.797 2.016 -13.487 1.00 82.38 85 GLU A N 1
ATOM 672 C CA . GLU A 1 85 ? 8.878 1.748 -12.384 1.00 82.38 85 GLU A CA 1
ATOM 673 C C . GLU A 1 85 ? 9.361 2.401 -11.087 1.00 82.38 85 GLU A C 1
ATOM 675 O O . GLU A 1 85 ? 8.544 2.928 -10.331 1.00 82.38 85 GLU A O 1
ATOM 680 N N . GLU A 1 86 ? 10.677 2.460 -10.870 1.00 78.12 86 GLU A N 1
ATOM 681 C CA . GLU A 1 86 ? 11.301 3.119 -9.722 1.00 78.12 86 GLU A CA 1
ATOM 682 C C . GLU A 1 86 ? 10.863 4.581 -9.577 1.00 78.12 86 GLU A C 1
ATOM 684 O O . GLU A 1 86 ? 10.551 5.020 -8.470 1.00 78.12 86 GLU A O 1
ATOM 689 N N . GLU A 1 87 ? 10.778 5.347 -10.670 1.00 80.12 87 GLU A N 1
ATOM 690 C CA . GLU A 1 87 ? 10.333 6.745 -10.596 1.00 80.12 87 GLU A CA 1
ATOM 691 C C . GLU A 1 87 ? 8.873 6.872 -10.130 1.00 80.12 87 GLU A C 1
ATOM 693 O O . GLU A 1 87 ? 8.541 7.770 -9.342 1.00 80.12 87 GLU A O 1
ATOM 698 N N . LYS A 1 88 ? 8.001 5.951 -10.557 1.00 84.31 88 LYS A N 1
ATOM 699 C CA . LYS A 1 88 ? 6.600 5.909 -10.113 1.00 84.31 88 LYS A CA 1
ATOM 700 C C . LYS A 1 88 ? 6.516 5.561 -8.631 1.00 84.31 88 LYS A C 1
ATOM 702 O O . LYS A 1 88 ? 5.796 6.232 -7.893 1.00 84.31 88 LYS A O 1
ATOM 707 N N . VAL A 1 89 ? 7.300 4.573 -8.197 1.00 84.44 89 VAL A N 1
ATOM 708 C CA . VAL A 1 89 ? 7.394 4.160 -6.792 1.00 84.44 89 VAL A CA 1
ATOM 709 C C . VAL A 1 89 ? 7.870 5.326 -5.925 1.00 84.44 89 VAL A C 1
ATOM 711 O O . VAL A 1 89 ? 7.191 5.682 -4.968 1.00 84.44 89 VAL A O 1
ATOM 714 N N . VAL A 1 90 ? 8.967 5.998 -6.287 1.00 82.62 90 VAL A N 1
ATOM 715 C CA . VAL A 1 90 ? 9.505 7.149 -5.534 1.00 82.62 90 VAL A CA 1
ATOM 716 C C . VAL A 1 90 ? 8.493 8.290 -5.444 1.00 82.62 90 VAL A C 1
ATOM 718 O O . VAL A 1 90 ? 8.291 8.866 -4.372 1.00 82.62 90 VAL A O 1
ATOM 721 N N . THR A 1 91 ? 7.827 8.609 -6.556 1.00 86.75 91 THR A N 1
ATOM 722 C CA . THR A 1 91 ? 6.795 9.655 -6.586 1.00 86.75 91 THR A CA 1
ATOM 723 C C . THR A 1 91 ? 5.661 9.321 -5.622 1.00 86.75 91 THR A C 1
ATOM 725 O O . THR A 1 91 ? 5.223 10.179 -4.854 1.00 86.75 91 THR A O 1
ATOM 728 N N . GLN A 1 92 ? 5.214 8.068 -5.618 1.00 88.81 92 GLN A N 1
ATOM 729 C CA . GLN A 1 92 ? 4.133 7.629 -4.752 1.00 88.81 92 GLN A CA 1
ATOM 730 C C . GLN A 1 92 ? 4.543 7.570 -3.278 1.00 88.81 92 GLN A C 1
ATOM 732 O O . GLN A 1 92 ? 3.787 8.023 -2.424 1.00 88.81 92 GLN A O 1
ATOM 737 N N . LEU A 1 93 ? 5.753 7.103 -2.964 1.00 88.25 93 LEU A N 1
ATOM 738 C CA . LEU A 1 93 ? 6.284 7.122 -1.597 1.00 88.25 93 LEU A CA 1
ATOM 739 C C . LEU A 1 93 ? 6.389 8.544 -1.044 1.00 88.25 93 LEU A C 1
ATOM 741 O O . LEU A 1 93 ? 6.053 8.770 0.116 1.00 88.25 93 LEU A O 1
ATOM 745 N N . SER A 1 94 ? 6.769 9.504 -1.889 1.00 87.19 94 SER A N 1
ATOM 746 C CA . SER A 1 94 ? 6.804 10.924 -1.521 1.00 87.19 94 SER A CA 1
ATOM 747 C C . SER A 1 94 ? 5.405 11.459 -1.204 1.00 87.19 94 SER A C 1
ATOM 749 O O . SER A 1 94 ? 5.219 12.169 -0.219 1.00 87.19 94 SER A O 1
ATOM 751 N N . GLN A 1 95 ? 4.403 11.101 -2.015 1.00 89.75 95 GLN A N 1
ATOM 752 C CA . GLN A 1 95 ? 3.008 11.504 -1.797 1.00 89.75 95 GLN A CA 1
ATOM 753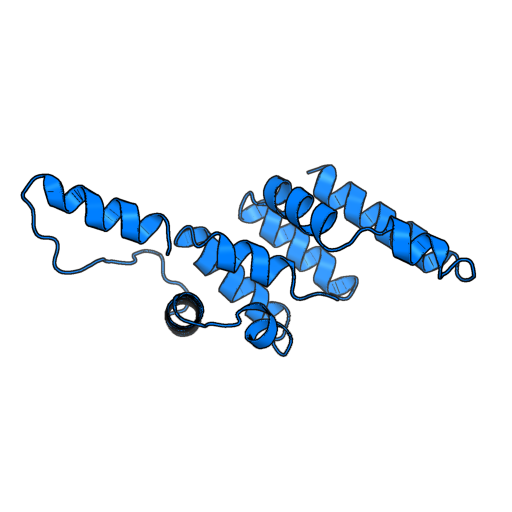 C C . GLN A 1 95 ? 2.413 10.889 -0.525 1.00 89.75 95 GLN A C 1
ATOM 755 O O . GLN A 1 95 ? 1.642 11.550 0.165 1.00 89.75 95 GLN A O 1
ATOM 760 N N . LEU A 1 96 ? 2.795 9.649 -0.209 1.00 88.75 96 LEU A N 1
ATOM 761 C CA . LEU A 1 96 ? 2.354 8.922 0.984 1.00 88.75 96 LEU A CA 1
ATOM 762 C C . LEU A 1 96 ? 3.198 9.225 2.234 1.00 88.75 96 LEU A C 1
ATOM 764 O O . LEU A 1 96 ? 2.867 8.737 3.309 1.00 88.75 96 LEU A O 1
ATOM 768 N N . GL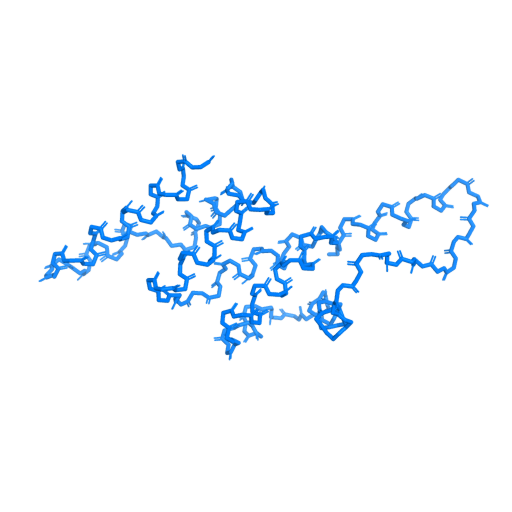N A 1 97 ? 4.272 10.013 2.107 1.00 89.75 97 GLN A N 1
ATOM 769 C CA . GLN A 1 97 ? 5.230 10.309 3.182 1.00 89.75 97 GLN A CA 1
ATOM 770 C C . GLN A 1 97 ? 5.866 9.049 3.800 1.00 89.75 97 GLN A C 1
ATOM 772 O O . GLN A 1 97 ? 6.057 8.956 5.010 1.00 89.75 97 GLN A O 1
ATOM 777 N N . LEU A 1 98 ? 6.209 8.072 2.957 1.00 86.88 98 LEU A N 1
ATOM 778 C CA . LEU A 1 98 ? 6.783 6.784 3.367 1.00 86.88 98 LEU A CA 1
ATOM 779 C C . LEU A 1 98 ? 8.290 6.661 3.086 1.00 86.88 98 LEU A C 1
ATOM 781 O O . LEU A 1 98 ? 8.831 5.564 3.199 1.00 86.88 98 LEU A O 1
ATOM 785 N N . CYS A 1 99 ? 8.977 7.746 2.710 1.00 78.94 99 CYS A N 1
ATOM 786 C CA . CYS A 1 99 ? 10.393 7.711 2.315 1.00 78.94 99 CYS A CA 1
ATOM 787 C C . CYS A 1 99 ? 11.309 7.123 3.402 1.00 78.94 99 CYS A C 1
ATOM 789 O O . CYS A 1 99 ? 12.113 6.245 3.094 1.00 78.94 99 CYS A O 1
ATOM 791 N N . ASP A 1 100 ? 11.134 7.523 4.667 1.00 76.94 100 ASP A N 1
ATOM 792 C CA . ASP A 1 100 ? 11.938 7.015 5.790 1.00 76.94 100 ASP A CA 1
ATOM 793 C C . ASP A 1 100 ? 11.758 5.503 5.987 1.00 76.94 100 ASP A C 1
ATOM 795 O O . ASP A 1 100 ? 12.728 4.748 6.049 1.00 76.94 100 ASP A O 1
ATOM 799 N N . LEU A 1 101 ? 10.504 5.040 6.012 1.00 78.38 101 LEU A N 1
ATOM 800 C CA . LEU A 1 101 ? 10.180 3.620 6.158 1.00 78.38 101 LEU A CA 1
ATOM 801 C C . LEU A 1 101 ? 10.699 2.806 4.967 1.00 78.38 101 LEU A C 1
ATOM 803 O O . LEU A 1 101 ? 11.250 1.721 5.143 1.00 78.38 101 LEU A O 1
ATOM 807 N N . ALA A 1 102 ? 10.562 3.338 3.752 1.00 78.06 102 ALA A N 1
ATOM 808 C CA . ALA A 1 102 ? 11.117 2.712 2.563 1.00 78.06 102 ALA A CA 1
ATOM 809 C C . ALA A 1 102 ? 12.640 2.596 2.657 1.00 78.06 102 ALA A C 1
ATOM 811 O O . ALA A 1 102 ? 13.180 1.520 2.407 1.00 78.06 102 ALA A O 1
ATOM 812 N N . ALA A 1 103 ? 13.336 3.650 3.087 1.00 74.12 103 ALA A N 1
ATOM 813 C CA . ALA A 1 103 ? 14.779 3.612 3.280 1.00 74.12 103 ALA A CA 1
ATOM 814 C C . ALA A 1 103 ? 15.201 2.537 4.298 1.00 74.12 103 ALA A C 1
ATOM 816 O O . ALA A 1 103 ? 16.210 1.865 4.075 1.00 74.12 103 ALA A O 1
ATOM 817 N N . GLU A 1 104 ? 14.445 2.340 5.381 1.00 77.19 104 GLU A N 1
ATOM 818 C CA . GLU A 1 104 ? 14.706 1.289 6.374 1.00 77.19 104 GLU A CA 1
ATOM 819 C C . GLU A 1 104 ? 14.512 -0.126 5.806 1.00 77.19 104 GLU A C 1
ATOM 821 O O . GLU A 1 104 ? 15.404 -0.971 5.934 1.00 77.19 104 GLU A O 1
ATOM 826 N N . VAL A 1 105 ? 13.381 -0.382 5.139 1.00 75.19 105 VAL A N 1
ATOM 827 C CA . VAL A 1 105 ? 13.060 -1.692 4.537 1.00 75.19 105 VAL A CA 1
ATOM 828 C C . VAL A 1 105 ? 14.081 -2.058 3.462 1.00 75.19 105 VAL A C 1
ATOM 830 O O . VAL A 1 105 ? 14.651 -3.148 3.458 1.00 75.19 105 VAL A O 1
ATOM 833 N N . LEU A 1 106 ? 14.402 -1.109 2.586 1.00 68.06 106 LEU A N 1
ATOM 834 C CA . LEU A 1 106 ? 15.341 -1.327 1.489 1.00 68.06 106 LEU A CA 1
ATOM 835 C C . LEU A 1 106 ? 16.774 -1.553 1.984 1.00 68.06 106 LEU A C 1
ATOM 837 O O . LEU A 1 106 ? 17.512 -2.340 1.391 1.00 68.06 106 LEU A O 1
ATOM 841 N N . GLN A 1 107 ? 17.172 -0.922 3.093 1.00 66.31 107 GLN A N 1
ATOM 842 C CA . GLN A 1 107 ? 18.458 -1.198 3.742 1.00 66.31 107 GLN A CA 1
ATOM 843 C C . GLN A 1 107 ? 18.522 -2.595 4.373 1.00 66.31 107 GLN A C 1
ATOM 845 O O . GLN A 1 107 ? 19.600 -3.197 4.399 1.00 66.31 107 GLN A O 1
ATOM 850 N N . ARG A 1 108 ? 17.396 -3.102 4.890 1.00 68.38 108 ARG A N 1
ATOM 851 C CA . ARG A 1 108 ? 17.288 -4.422 5.527 1.00 68.38 108 ARG A CA 1
ATOM 852 C C . ARG A 1 108 ? 17.350 -5.554 4.503 1.00 68.38 108 ARG A C 1
ATOM 854 O O . ARG A 1 108 ? 18.119 -6.497 4.695 1.00 68.38 108 ARG A O 1
ATOM 861 N N . ASP A 1 109 ? 16.570 -5.444 3.431 1.00 57.56 109 ASP A N 1
ATOM 862 C CA . ASP A 1 109 ? 16.306 -6.559 2.514 1.00 57.56 109 ASP A CA 1
ATOM 863 C C . ASP A 1 109 ? 17.165 -6.533 1.242 1.00 57.56 109 ASP A C 1
ATOM 865 O O . ASP A 1 109 ? 17.392 -7.575 0.624 1.00 57.56 109 ASP A O 1
ATOM 869 N N . HIS A 1 110 ? 17.755 -5.382 0.906 1.00 58.25 110 HIS A N 1
ATOM 870 C CA . HIS A 1 110 ? 18.728 -5.253 -0.176 1.00 58.25 110 HIS A CA 1
ATOM 871 C C . HIS A 1 110 ? 20.046 -4.656 0.325 1.00 58.25 110 HIS A C 1
ATOM 873 O O . HIS A 1 110 ? 20.341 -3.478 0.104 1.00 58.25 110 HIS A O 1
ATOM 879 N N . PRO A 1 111 ? 20.925 -5.477 0.936 1.00 46.47 111 PRO A N 1
ATOM 880 C CA . PRO A 1 111 ? 22.308 -5.099 1.148 1.00 46.47 111 PRO A CA 1
ATOM 881 C C . PRO A 1 111 ? 22.997 -5.095 -0.219 1.00 46.47 111 PRO A C 1
ATOM 883 O O . PRO A 1 111 ? 23.683 -6.039 -0.596 1.00 46.47 111 PRO A O 1
ATOM 886 N N . TRP A 1 112 ? 22.862 -4.010 -0.973 1.00 47.09 112 TRP A N 1
ATOM 887 C CA . TRP A 1 112 ? 23.631 -3.681 -2.182 1.00 47.09 112 TRP A CA 1
ATOM 888 C C . TRP A 1 112 ? 25.150 -3.926 -2.023 1.00 47.09 112 TRP A C 1
ATOM 890 O O . TRP A 1 112 ? 25.866 -4.129 -3.002 1.00 47.09 112 TRP A O 1
ATOM 900 N N . LYS A 1 113 ? 25.650 -4.023 -0.782 1.00 44.69 113 LYS A N 1
ATOM 901 C CA . LYS A 1 113 ? 27.006 -4.488 -0.442 1.00 44.69 113 LYS A CA 1
ATOM 902 C C . LYS A 1 113 ? 27.325 -5.939 -0.829 1.00 44.69 113 LYS A C 1
ATOM 904 O O . LYS A 1 113 ? 28.502 -6.255 -0.992 1.00 44.69 113 LYS A O 1
ATOM 909 N N . ILE A 1 114 ? 26.331 -6.820 -0.940 1.00 42.50 114 ILE A N 1
ATOM 910 C CA . ILE A 1 114 ? 26.508 -8.223 -1.347 1.00 42.50 114 ILE A CA 1
ATOM 911 C C . ILE A 1 114 ? 26.554 -8.314 -2.880 1.00 42.50 114 ILE A C 1
ATOM 913 O O . ILE A 1 114 ? 27.476 -8.917 -3.420 1.00 42.50 114 ILE A O 1
ATOM 917 N N . TRP A 1 115 ? 25.666 -7.605 -3.586 1.00 40.28 115 TRP A N 1
ATOM 918 C CA . TRP A 1 115 ? 25.637 -7.567 -5.056 1.00 40.28 115 TRP A CA 1
ATOM 919 C C . TRP A 1 115 ? 26.831 -6.842 -5.692 1.00 40.28 115 TRP A C 1
ATOM 921 O O . TRP A 1 115 ? 27.404 -7.354 -6.652 1.00 40.28 115 TRP A O 1
ATOM 931 N N . SER A 1 116 ? 27.288 -5.721 -5.120 1.00 41.03 116 SER A N 1
ATOM 932 C CA . SER A 1 116 ? 28.487 -5.007 -5.606 1.00 41.03 116 SER A CA 1
ATOM 933 C C . SER A 1 116 ? 29.766 -5.863 -5.523 1.00 41.03 116 SER A C 1
ATOM 935 O O . SER A 1 116 ? 30.694 -5.722 -6.318 1.00 41.03 116 SER A O 1
ATOM 937 N N . LYS A 1 117 ? 29.820 -6.835 -4.600 1.00 39.94 117 LYS A N 1
ATOM 938 C CA . LYS A 1 117 ? 30.961 -7.757 -4.489 1.00 39.94 117 LYS A CA 1
ATOM 939 C C . LYS A 1 117 ? 30.974 -8.844 -5.569 1.00 39.94 117 LYS A C 1
ATOM 941 O O . LYS A 1 117 ? 32.047 -9.361 -5.876 1.00 39.94 117 LYS A O 1
ATOM 946 N N . GLU A 1 118 ? 29.812 -9.182 -6.121 1.00 41.00 118 GLU A N 1
ATOM 947 C CA . GLU A 1 118 ? 29.608 -10.308 -7.042 1.00 41.00 118 GLU A CA 1
ATOM 948 C C . GLU A 1 118 ? 29.535 -9.849 -8.512 1.00 41.00 118 GLU A C 1
ATOM 950 O O . GLU A 1 118 ? 30.006 -10.549 -9.405 1.00 41.00 118 GLU A O 1
ATOM 955 N N . MET A 1 119 ? 29.075 -8.614 -8.758 1.00 42.19 119 MET A N 1
ATOM 956 C CA . MET A 1 119 ? 28.953 -7.966 -10.076 1.00 42.19 119 MET A CA 1
ATOM 957 C C . MET A 1 119 ? 30.129 -7.030 -10.413 1.00 42.19 119 MET A C 1
ATOM 959 O O . MET A 1 119 ? 29.958 -6.027 -11.106 1.00 42.19 119 MET A O 1
ATOM 963 N N . LYS A 1 120 ? 31.350 -7.352 -9.967 1.00 43.94 120 LYS A N 1
ATOM 964 C CA . LYS A 1 120 ? 32.571 -6.604 -10.321 1.00 43.94 120 LYS A CA 1
ATOM 965 C C . LYS A 1 120 ? 32.939 -6.843 -11.798 1.00 43.94 120 LYS A C 1
ATOM 967 O O . LYS A 1 120 ? 33.912 -7.530 -12.100 1.00 43.94 120 LYS A O 1
ATOM 972 N N . GLY A 1 121 ? 32.125 -6.333 -12.719 1.00 46.22 121 GLY A N 1
ATOM 973 C CA . GLY A 1 121 ? 32.254 -6.588 -14.154 1.00 46.22 121 GLY A CA 1
ATOM 974 C C . GLY A 1 121 ? 31.438 -5.692 -15.092 1.00 46.22 121 GLY A C 1
ATOM 975 O O . GLY A 1 121 ? 31.805 -5.611 -16.260 1.00 46.22 121 GLY A O 1
ATOM 976 N N . THR A 1 122 ? 30.407 -4.972 -14.629 1.00 50.28 122 THR A N 1
ATOM 977 C CA . THR A 1 122 ? 29.595 -4.116 -15.521 1.00 50.28 122 THR A CA 1
ATOM 978 C C . THR A 1 122 ? 29.232 -2.804 -14.822 1.00 50.28 122 THR A C 1
ATOM 980 O O . THR A 1 122 ? 28.383 -2.783 -13.939 1.00 50.28 122 THR A O 1
ATOM 983 N N . GLY A 1 123 ? 29.922 -1.718 -15.189 1.00 53.44 123 GLY A N 1
ATOM 984 C CA . GLY A 1 123 ? 29.932 -0.443 -14.455 1.00 53.44 123 GLY A CA 1
ATOM 985 C C . GLY A 1 123 ? 28.615 0.342 -14.415 1.00 53.44 123 GLY A C 1
ATOM 986 O O . GLY A 1 123 ? 28.445 1.160 -13.521 1.00 53.44 123 GLY A O 1
ATOM 987 N N . ASP A 1 124 ? 27.660 0.069 -15.307 1.00 51.81 124 ASP A N 1
ATOM 988 C CA . ASP A 1 124 ? 26.421 0.862 -15.395 1.00 51.81 124 ASP A CA 1
ATOM 989 C C . ASP A 1 124 ? 25.385 0.512 -14.310 1.00 51.81 124 ASP A C 1
ATOM 991 O O . ASP A 1 124 ? 24.549 1.341 -13.955 1.00 51.81 124 ASP A O 1
ATOM 995 N N . GLY A 1 125 ? 25.416 -0.710 -13.768 1.00 47.94 125 GLY A N 1
ATOM 996 C CA . GLY A 1 125 ? 24.433 -1.159 -12.771 1.00 47.94 125 GLY A CA 1
ATOM 997 C C . GLY A 1 125 ? 24.688 -0.612 -11.363 1.00 47.94 125 GLY A C 1
ATOM 998 O O . GLY A 1 125 ? 23.746 -0.376 -10.607 1.00 47.94 125 GLY A O 1
ATOM 999 N N . GLU A 1 126 ? 25.957 -0.381 -11.009 1.00 50.31 126 GLU A N 1
ATOM 1000 C CA . GLU A 1 126 ? 26.340 0.120 -9.683 1.00 50.31 126 GLU A CA 1
ATOM 1001 C C . GLU A 1 126 ? 25.991 1.606 -9.510 1.00 50.31 126 GLU A C 1
ATOM 1003 O O . GLU A 1 126 ? 25.489 2.000 -8.458 1.00 50.31 126 GLU A O 1
ATOM 1008 N N . GLU A 1 127 ? 26.196 2.426 -10.545 1.00 55.06 127 GLU A N 1
ATOM 1009 C CA . GLU A 1 127 ? 25.896 3.863 -10.503 1.00 55.06 127 GLU A CA 1
ATOM 1010 C C . GLU A 1 127 ? 24.390 4.122 -10.365 1.00 55.06 127 GLU A C 1
ATOM 1012 O O . GLU A 1 127 ? 23.973 4.899 -9.507 1.00 55.06 127 GLU A O 1
ATOM 1017 N N . LYS A 1 128 ? 23.558 3.401 -11.125 1.00 53.06 128 LYS A N 1
ATOM 1018 C CA . LYS A 1 128 ? 22.094 3.540 -11.075 1.00 53.06 128 LYS A CA 1
ATOM 1019 C C . LYS A 1 128 ? 21.506 3.163 -9.715 1.00 53.06 128 LYS A C 1
ATOM 1021 O O . LYS A 1 128 ? 20.668 3.888 -9.188 1.00 53.06 128 LYS A O 1
ATOM 1026 N N . SER A 1 129 ? 22.003 2.089 -9.100 1.00 52.53 129 SER A N 1
ATOM 1027 C CA . SER A 1 129 ? 21.548 1.669 -7.769 1.00 52.53 129 SER A CA 1
ATOM 1028 C C . SER A 1 129 ? 21.923 2.691 -6.684 1.00 52.53 129 SER A C 1
ATOM 1030 O O . SER A 1 129 ? 21.108 3.011 -5.819 1.00 52.53 129 SER A O 1
ATOM 1032 N N . LEU A 1 130 ? 23.122 3.284 -6.758 1.00 56.44 130 LEU A N 1
ATOM 1033 C CA . LEU A 1 130 ? 23.539 4.367 -5.856 1.00 56.44 130 LEU A CA 1
ATOM 1034 C C . LEU A 1 130 ? 22.710 5.646 -6.046 1.00 56.44 130 LEU A C 1
ATOM 1036 O O . LEU A 1 130 ? 22.397 6.323 -5.062 1.00 56.44 130 LEU A O 1
ATOM 1040 N N . VAL A 1 131 ? 22.340 5.972 -7.288 1.00 60.50 131 VAL A N 1
ATOM 1041 C CA . VAL A 1 131 ? 21.440 7.092 -7.607 1.00 60.50 131 VAL A CA 1
ATOM 1042 C C . VAL A 1 131 ? 20.057 6.854 -7.004 1.00 60.50 131 VAL A C 1
ATOM 1044 O O . VAL A 1 131 ? 19.508 7.765 -6.385 1.00 60.50 131 VAL A O 1
ATOM 1047 N N . TRP A 1 132 ? 19.526 5.634 -7.100 1.00 58.81 132 TRP A N 1
ATOM 1048 C CA . TRP A 1 132 ? 18.237 5.280 -6.511 1.00 58.81 132 TRP A CA 1
ATOM 1049 C C . TRP A 1 132 ? 18.242 5.375 -4.981 1.00 58.81 132 TRP A C 1
ATOM 1051 O O . TRP A 1 132 ? 17.411 6.079 -4.408 1.00 58.81 132 TRP A O 1
ATOM 1061 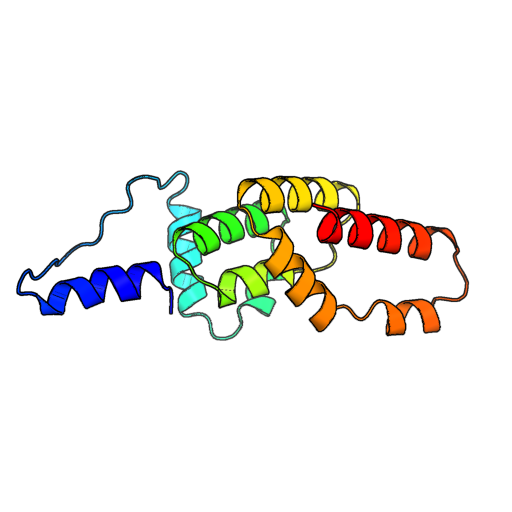N N . PHE A 1 133 ? 19.243 4.785 -4.315 1.00 57.34 133 PHE A N 1
ATOM 1062 C CA . PHE A 1 133 ? 19.418 4.927 -2.863 1.00 57.34 133 PHE A CA 1
ATOM 1063 C C . PHE A 1 133 ? 19.552 6.391 -2.436 1.00 57.34 133 PHE A C 1
ATOM 1065 O O . PHE A 1 133 ? 18.956 6.793 -1.442 1.00 57.34 133 PHE A O 1
ATOM 1072 N N . SER A 1 134 ? 20.292 7.203 -3.194 1.00 61.59 134 SER A N 1
ATOM 1073 C CA . SER A 1 134 ? 20.436 8.635 -2.905 1.00 61.59 134 SER A CA 1
ATOM 1074 C C . SER A 1 134 ? 19.130 9.409 -3.106 1.00 61.59 134 SER A C 1
ATOM 1076 O O . SER A 1 134 ? 18.901 10.393 -2.410 1.00 61.59 134 SER A O 1
ATOM 1078 N N . ARG A 1 135 ? 18.266 8.976 -4.034 1.00 61.00 135 ARG A N 1
ATOM 1079 C CA . ARG A 1 135 ? 16.958 9.594 -4.292 1.00 61.00 135 ARG A CA 1
ATOM 1080 C C . ARG A 1 135 ? 15.933 9.219 -3.222 1.00 61.00 135 ARG A C 1
ATOM 1082 O O . ARG A 1 135 ? 15.181 10.090 -2.813 1.00 61.00 135 ARG A O 1
ATOM 1089 N N .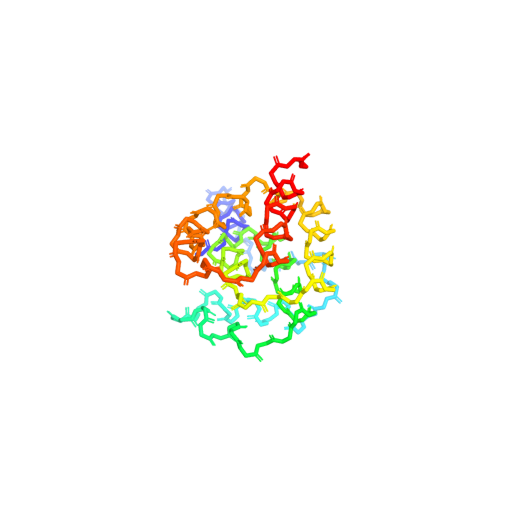 VAL A 1 136 ? 15.939 7.976 -2.734 1.00 58.16 136 VAL A N 1
ATOM 1090 C CA . VAL A 1 136 ? 15.061 7.526 -1.636 1.00 58.16 136 VAL A CA 1
ATOM 1091 C C . VAL A 1 136 ? 15.516 8.081 -0.283 1.00 58.16 136 VAL A C 1
ATOM 1093 O O . VAL A 1 136 ? 14.683 8.528 0.492 1.00 58.16 136 VAL A O 1
ATOM 1096 N N . ALA A 1 137 ? 16.823 8.093 -0.001 1.00 55.16 137 ALA A N 1
ATOM 1097 C CA . ALA A 1 137 ? 17.370 8.584 1.270 1.00 55.16 137 ALA A CA 1
ATOM 1098 C C . ALA A 1 137 ? 17.571 10.114 1.324 1.00 55.16 137 ALA A C 1
ATOM 1100 O O . ALA A 1 137 ? 17.939 10.645 2.370 1.00 55.16 137 ALA A O 1
ATOM 1101 N N . GLY A 1 138 ? 17.428 10.807 0.191 1.00 51.62 138 GLY A N 1
ATOM 1102 C CA . GLY A 1 138 ? 17.616 12.257 0.060 1.00 51.62 138 GLY A CA 1
ATOM 1103 C C . GLY A 1 138 ? 16.322 13.068 -0.063 1.00 51.62 138 GLY A C 1
ATOM 1104 O O . GLY A 1 138 ? 16.408 14.285 -0.242 1.00 51.62 138 GLY A O 1
ATOM 1105 N N . LEU A 1 139 ? 15.162 12.408 -0.008 1.00 49.47 139 LEU A N 1
ATOM 1106 C CA . LEU A 1 139 ? 13.828 13.010 0.110 1.00 49.47 139 LEU A CA 1
ATOM 1107 C C . LEU A 1 139 ? 13.409 13.041 1.579 1.00 49.47 139 LEU A C 1
ATOM 1109 O O . LEU A 1 139 ? 12.847 14.082 1.985 1.00 49.47 139 LEU A O 1
#

Organism: Populus tomentosa (NCBI:txid118781)

pLDDT: mean 76.7, std 16.87, range [39.94, 95.62]

InterPro domains:
  IPR038920 At3g056750-like [PTHR31060] (2-108)

Secondary structure (DSSP, 8-state):
--HHHHHHHHGGGGS--------TT-S-HHHHHHHHHHHT-S-HHHHHTTS-HHHHHHHHHHHHHTT-HHHHHHHHTS----HHHHHHHHHHHHHHT-HHHHHHHHHHH--HHHHHHH-TT-HHHHHHHHHHHHHHHT-